Protein AF-A0A6A3RLC8-F1 (afdb_monomer_lite)

Secondary structure (DSSP, 8-state):
--SS-HHHHHHTHHHHHHHHHHHHHHHHHHHHHHHT-----SSS-SS-HHHHHHHHHHHHHHHHHS-----S-TTTTSTTS-HHHHHHHHHHHHHHHHHHHHHHHHHHT---PPP--

pLDDT: mean 73.38, std 13.5, range [40.28, 90.19]

Radius of gyration: 20.19 Å; chains: 1; bounding box: 44×22×60 Å

Structure (mmCIF, N/CA/C/O backbone):
data_AF-A0A6A3RLC8-F1
#
_entry.id   AF-A0A6A3RLC8-F1
#
loop_
_atom_site.group_PDB
_atom_site.id
_atom_site.type_symbol
_atom_site.label_atom_id
_atom_site.label_alt_id
_atom_site.label_comp_id
_atom_site.label_asym_id
_atom_site.label_entity_id
_atom_site.label_seq_id
_atom_site.pdbx_PDB_ins_code
_atom_site.Cartn_x
_atom_site.Cartn_y
_atom_site.Cartn_z
_atom_site.occupancy
_atom_site.B_iso_or_equiv
_atom_site.aut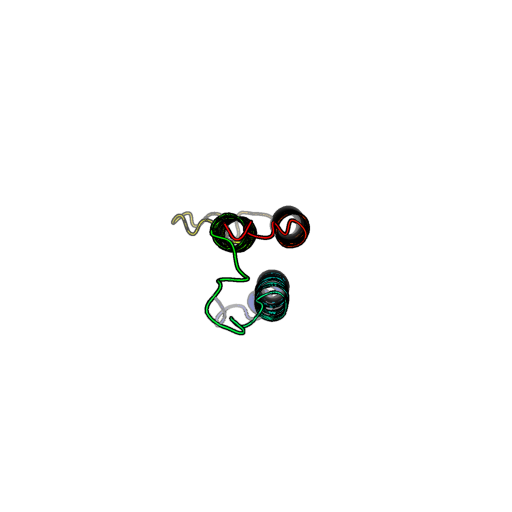h_seq_id
_atom_site.auth_comp_id
_atom_site.auth_asym_id
_atom_site.auth_atom_id
_atom_site.pdbx_PDB_model_num
ATOM 1 N N . MET A 1 1 ? -12.104 -13.826 23.341 1.00 52.25 1 MET A N 1
ATOM 2 C CA . MET A 1 1 ? -12.479 -12.395 23.449 1.00 52.25 1 MET A CA 1
ATOM 3 C C . MET A 1 1 ? -13.855 -12.061 22.854 1.00 52.25 1 MET A C 1
ATOM 5 O O . MET A 1 1 ? -14.452 -11.117 23.340 1.00 52.25 1 MET A O 1
ATOM 9 N N . GLY A 1 2 ? -14.400 -12.802 21.873 1.00 50.44 2 GLY A N 1
ATOM 10 C CA . GLY A 1 2 ? -15.712 -12.472 21.272 1.00 50.44 2 GLY A CA 1
ATOM 11 C C . GLY A 1 2 ? -16.964 -13.012 21.985 1.00 50.44 2 GLY A C 1
ATOM 12 O O . GLY A 1 2 ? -18.023 -12.416 21.861 1.00 50.44 2 GLY A O 1
ATOM 13 N N . VAL A 1 3 ? -16.855 -14.103 22.754 1.00 56.78 3 VAL A N 1
ATOM 14 C CA . VAL A 1 3 ? -18.037 -14.804 23.309 1.00 56.78 3 VAL A CA 1
ATOM 15 C C . VAL A 1 3 ? -18.600 -14.133 24.569 1.00 56.78 3 VAL A C 1
ATOM 17 O O . VAL A 1 3 ? -19.807 -14.099 24.756 1.00 56.78 3 VAL A O 1
ATOM 20 N N . MET A 1 4 ? -17.743 -13.559 25.420 1.00 68.25 4 MET A N 1
ATOM 21 C CA . MET A 1 4 ? -18.177 -12.990 26.708 1.00 68.25 4 MET A CA 1
ATOM 22 C C . MET A 1 4 ? -18.657 -11.531 26.608 1.00 68.25 4 MET A C 1
ATOM 24 O O . MET A 1 4 ? -19.359 -11.068 27.500 1.00 68.25 4 MET A O 1
ATOM 28 N N . ARG A 1 5 ? -18.249 -10.783 25.567 1.00 64.19 5 ARG A N 1
ATOM 29 C CA . ARG A 1 5 ? -18.600 -9.361 25.350 1.00 64.19 5 ARG A CA 1
ATOM 30 C C . ARG A 1 5 ? -18.629 -9.033 23.844 1.00 64.19 5 ARG A C 1
ATOM 32 O O . ARG A 1 5 ? -17.619 -8.555 23.316 1.00 64.19 5 ARG A O 1
ATOM 39 N N . PRO A 1 6 ? -19.748 -9.283 23.141 1.00 70.00 6 PRO A N 1
ATOM 40 C CA . PRO A 1 6 ? -19.846 -9.080 21.691 1.00 70.00 6 PRO A CA 1
ATOM 41 C C . PRO A 1 6 ? -19.694 -7.607 21.272 1.00 70.00 6 PRO A C 1
ATOM 43 O O . PRO A 1 6 ? -19.205 -7.327 20.178 1.00 70.00 6 PRO A O 1
ATOM 46 N N . ASP A 1 7 ? -19.994 -6.655 22.159 1.00 70.88 7 ASP A N 1
ATOM 47 C CA . ASP A 1 7 ? -19.831 -5.214 21.906 1.00 70.88 7 ASP A CA 1
ATOM 48 C C . ASP A 1 7 ? -18.384 -4.803 21.585 1.00 70.88 7 ASP A C 1
ATOM 50 O O . ASP A 1 7 ? -18.134 -3.876 20.812 1.00 70.88 7 ASP A O 1
ATOM 54 N N . LEU A 1 8 ? -17.402 -5.506 22.160 1.00 68.88 8 LEU A N 1
ATOM 55 C CA . LEU A 1 8 ? -15.984 -5.266 21.880 1.00 68.88 8 LEU A CA 1
ATOM 56 C C . LEU A 1 8 ? -15.558 -5.872 20.535 1.00 68.88 8 LEU A C 1
ATOM 58 O O . LEU A 1 8 ? -14.644 -5.348 19.901 1.00 68.88 8 LEU A O 1
ATOM 62 N N . ALA A 1 9 ? -16.230 -6.935 20.075 1.00 69.06 9 ALA A N 1
ATOM 63 C CA . ALA A 1 9 ? -15.964 -7.544 18.774 1.00 69.06 9 ALA A CA 1
ATOM 64 C C . ALA A 1 9 ? -16.399 -6.618 17.630 1.00 69.06 9 ALA A C 1
ATOM 66 O O . ALA A 1 9 ? -15.631 -6.410 16.694 1.00 69.06 9 ALA A O 1
ATOM 67 N N . MET A 1 10 ? -17.571 -5.981 17.744 1.00 73.25 10 MET A N 1
ATOM 68 C CA . MET A 1 10 ? -18.052 -5.042 16.721 1.00 73.25 10 MET A CA 1
ATOM 69 C C . MET A 1 10 ? -17.158 -3.800 16.596 1.00 73.25 10 MET A C 1
ATOM 71 O O . MET A 1 10 ? -16.898 -3.330 15.493 1.00 73.25 10 MET A O 1
ATOM 75 N N . ARG A 1 11 ? -16.615 -3.289 17.709 1.00 70.88 11 ARG A N 1
ATOM 76 C CA . ARG A 1 11 ? -15.700 -2.130 17.688 1.00 70.88 11 ARG A CA 1
ATOM 77 C C . ARG A 1 11 ? -14.311 -2.447 17.123 1.00 70.88 11 ARG A C 1
ATOM 79 O O . ARG A 1 11 ? -13.639 -1.542 16.637 1.00 70.88 11 ARG A O 1
ATOM 86 N N . ASN A 1 12 ? -13.891 -3.711 17.148 1.00 71.00 12 ASN A N 1
ATOM 87 C CA . ASN A 1 12 ? -12.602 -4.151 16.610 1.00 71.00 12 ASN A CA 1
ATOM 88 C C . ASN A 1 12 ? -12.633 -4.482 15.105 1.00 71.00 12 ASN A C 1
ATOM 90 O O . ASN A 1 12 ? -11.595 -4.847 14.557 1.00 71.00 12 ASN A O 1
ATOM 94 N N . ILE A 1 13 ? -13.771 -4.316 14.422 1.00 82.06 13 ILE A N 1
ATOM 95 C CA . ILE A 1 13 ? -13.868 -4.490 12.962 1.00 82.06 13 ILE A CA 1
ATOM 96 C C . ILE A 1 13 ? -13.125 -3.383 12.201 1.00 82.06 13 ILE A C 1
ATOM 98 O O . ILE A 1 13 ? -12.545 -3.651 11.154 1.00 82.06 13 ILE A O 1
ATOM 102 N N . ILE A 1 14 ? -13.077 -2.158 12.736 1.00 81.81 14 ILE A N 1
ATOM 103 C CA . ILE A 1 14 ? -12.446 -1.006 12.066 1.00 81.81 14 ILE A CA 1
ATOM 104 C C . ILE A 1 14 ? -10.965 -1.291 11.698 1.00 81.81 14 ILE A C 1
ATOM 106 O O . ILE A 1 14 ? -10.619 -1.149 10.529 1.00 81.81 14 ILE A O 1
ATOM 110 N N . PRO A 1 15 ? -10.098 -1.779 12.612 1.00 75.62 15 PRO A N 1
ATOM 111 C CA . PRO A 1 15 ? -8.728 -2.195 12.277 1.00 75.62 15 PRO A CA 1
ATOM 112 C C . PRO A 1 15 ? -8.611 -3.290 11.209 1.00 75.62 15 PRO A C 1
ATOM 114 O O . PRO A 1 15 ? -7.650 -3.302 10.439 1.00 75.62 15 PRO A O 1
ATOM 117 N N . VAL A 1 16 ? -9.566 -4.226 11.180 1.00 81.50 16 VAL A N 1
ATOM 118 C CA . VAL A 1 16 ? -9.568 -5.335 10.215 1.00 81.50 16 VAL A CA 1
ATOM 119 C C . VAL A 1 16 ? -9.804 -4.797 8.809 1.00 81.50 16 VAL A C 1
ATOM 121 O O . VAL A 1 16 ? -9.059 -5.135 7.894 1.00 81.50 16 VAL A O 1
ATOM 124 N N . VAL A 1 17 ? -10.778 -3.899 8.650 1.00 85.38 17 VAL A N 1
ATOM 125 C CA . VAL A 1 17 ? -11.069 -3.267 7.356 1.00 85.38 17 VAL A CA 1
ATOM 126 C C . VAL A 1 17 ? -9.882 -2.433 6.867 1.00 85.38 17 VAL A C 1
ATOM 128 O O . VAL A 1 17 ? -9.535 -2.517 5.696 1.00 85.38 17 VAL A O 1
ATOM 131 N N . MET A 1 18 ? -9.198 -1.706 7.757 1.00 78.50 18 MET A N 1
ATOM 132 C CA . MET A 1 18 ? -8.027 -0.895 7.382 1.00 78.50 18 MET A CA 1
ATOM 133 C C . MET A 1 18 ? -6.850 -1.739 6.881 1.00 78.50 18 MET A C 1
ATOM 135 O O . MET A 1 18 ? -6.138 -1.331 5.968 1.00 78.50 18 MET A O 1
ATOM 139 N N . THR A 1 19 ? -6.678 -2.947 7.423 1.00 79.69 19 THR A N 1
ATOM 140 C CA . THR A 1 19 ? -5.677 -3.894 6.905 1.00 79.69 19 THR A CA 1
ATOM 141 C C . THR A 1 19 ? -6.080 -4.420 5.522 1.00 79.69 19 THR A C 1
ATOM 143 O O . THR A 1 19 ? -5.227 -4.590 4.660 1.00 79.69 19 THR A O 1
ATOM 146 N N . GLY A 1 20 ? -7.380 -4.626 5.286 1.00 84.12 20 GLY A N 1
ATOM 147 C CA . GLY A 1 20 ? -7.898 -5.061 3.986 1.00 84.12 20 GLY A CA 1
ATOM 148 C C . GLY A 1 20 ? -7.723 -4.027 2.871 1.00 84.12 20 GLY A C 1
ATOM 149 O O . GLY A 1 20 ? -7.443 -4.399 1.740 1.00 84.12 20 GLY A O 1
ATOM 150 N N . VAL A 1 21 ? -7.844 -2.730 3.168 1.00 87.25 21 VAL A N 1
ATOM 151 C CA . VAL A 1 21 ? -7.645 -1.678 2.153 1.00 87.25 21 VAL A CA 1
ATOM 152 C C . VAL A 1 21 ? -6.175 -1.582 1.719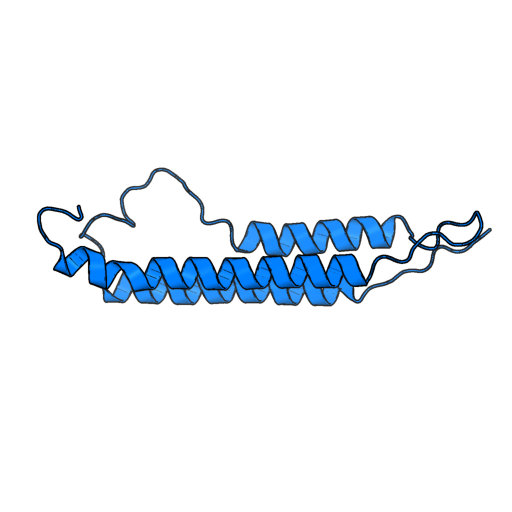 1.00 87.25 21 VAL A C 1
ATOM 154 O O . VAL A 1 21 ? -5.908 -1.439 0.528 1.00 87.25 21 VAL A O 1
ATOM 157 N N . LEU A 1 22 ? -5.228 -1.739 2.652 1.00 82.94 22 LEU A N 1
ATOM 158 C CA . LEU A 1 22 ? -3.790 -1.823 2.348 1.00 82.94 22 LEU A CA 1
ATOM 159 C C . LEU A 1 22 ? -3.459 -2.972 1.381 1.00 82.94 22 LEU A C 1
ATOM 161 O O . LEU A 1 22 ? -2.701 -2.772 0.437 1.00 82.94 22 LEU A O 1
ATOM 165 N N . ASP A 1 23 ? -4.080 -4.138 1.569 1.00 85.56 23 ASP A N 1
ATOM 166 C CA . ASP A 1 23 ? -3.888 -5.319 0.713 1.00 85.56 23 ASP A CA 1
ATOM 167 C C . ASP A 1 23 ? -4.338 -5.068 -0.740 1.00 85.56 23 ASP A C 1
ATOM 169 O O . ASP A 1 23 ? -3.689 -5.480 -1.704 1.00 85.56 23 ASP A O 1
ATOM 173 N N . ILE A 1 24 ? -5.414 -4.295 -0.922 1.00 90.19 24 ILE A N 1
ATOM 174 C CA . ILE A 1 24 ? -5.910 -3.921 -2.253 1.00 90.19 24 ILE A CA 1
ATOM 175 C C . ILE A 1 24 ? -4.899 -3.024 -2.981 1.00 90.19 24 ILE A C 1
ATOM 177 O O . ILE A 1 24 ? -4.710 -3.178 -4.188 1.00 90.19 24 ILE A O 1
ATOM 181 N N . TYR A 1 25 ? -4.223 -2.112 -2.278 1.00 86.19 25 TYR A N 1
ATOM 182 C CA . TYR A 1 25 ? -3.198 -1.258 -2.887 1.00 86.19 25 TYR A CA 1
ATOM 183 C C . TYR A 1 25 ? -2.007 -2.064 -3.416 1.00 86.19 25 TYR A C 1
ATOM 185 O O . TYR A 1 25 ? -1.518 -1.779 -4.512 1.00 86.19 25 TYR A O 1
ATOM 193 N N . GLU A 1 26 ? -1.581 -3.106 -2.699 1.00 83.56 26 GLU A N 1
ATOM 194 C CA . GLU A 1 26 ? -0.499 -3.982 -3.161 1.00 83.56 26 GLU A CA 1
ATOM 195 C C . GLU A 1 26 ? -0.909 -4.826 -4.364 1.00 83.56 26 GLU A C 1
ATOM 197 O O . GLU A 1 26 ? -0.144 -4.967 -5.323 1.00 83.56 26 GLU A O 1
ATOM 202 N N . LEU A 1 27 ? -2.145 -5.328 -4.357 1.00 87.31 27 LEU A N 1
ATOM 203 C CA . LEU A 1 27 ? -2.684 -6.066 -5.491 1.00 87.31 27 LEU A CA 1
ATOM 204 C C . LEU A 1 27 ? -2.744 -5.190 -6.751 1.00 87.31 27 LEU A C 1
ATOM 206 O O . LEU A 1 27 ? -2.371 -5.639 -7.835 1.00 87.31 27 LEU A O 1
ATOM 210 N N . ILE A 1 28 ? -3.154 -3.925 -6.616 1.00 89.31 28 ILE A N 1
ATOM 211 C CA . ILE A 1 28 ? -3.171 -2.966 -7.730 1.00 89.31 28 ILE A CA 1
ATOM 212 C C . ILE A 1 28 ? -1.755 -2.759 -8.287 1.00 89.31 28 ILE A C 1
ATOM 214 O O . ILE A 1 28 ? -1.569 -2.802 -9.504 1.00 89.31 28 ILE A O 1
ATOM 218 N N . ALA A 1 29 ? -0.747 -2.590 -7.425 1.00 85.00 29 ALA A N 1
ATOM 219 C CA . ALA A 1 29 ? 0.644 -2.443 -7.857 1.00 85.00 29 ALA A CA 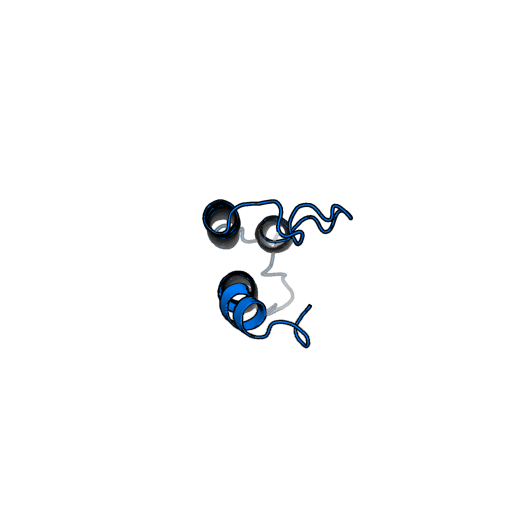1
ATOM 220 C C . ALA A 1 29 ? 1.144 -3.669 -8.645 1.00 85.00 29 ALA A C 1
ATOM 222 O O . ALA A 1 29 ? 1.787 -3.515 -9.686 1.00 85.00 29 ALA A O 1
ATOM 223 N N . ALA A 1 30 ? 0.806 -4.882 -8.194 1.00 85.81 30 ALA A N 1
ATOM 224 C CA . ALA A 1 30 ? 1.167 -6.121 -8.881 1.00 85.81 30 ALA A CA 1
ATOM 225 C C . ALA A 1 30 ? 0.538 -6.221 -10.284 1.00 85.81 30 ALA A C 1
ATOM 227 O O . ALA A 1 30 ? 1.218 -6.592 -11.243 1.00 85.81 30 ALA A O 1
ATOM 228 N N . VAL A 1 31 ? -0.734 -5.834 -10.428 1.00 89.25 31 VAL A N 1
ATOM 229 C CA . VAL A 1 31 ? -1.441 -5.843 -11.723 1.00 89.25 31 VAL A CA 1
ATOM 230 C C . VAL A 1 31 ? -0.861 -4.809 -12.695 1.00 89.25 31 VAL A C 1
ATOM 232 O O . VAL A 1 31 ? -0.704 -5.101 -13.881 1.00 89.25 31 VAL A O 1
ATOM 235 N N . ILE A 1 32 ? -0.484 -3.619 -12.215 1.00 88.12 32 ILE A N 1
ATOM 236 C CA . ILE A 1 32 ? 0.152 -2.581 -13.049 1.00 88.12 32 ILE A CA 1
ATOM 237 C C . ILE A 1 32 ? 1.503 -3.066 -13.593 1.00 88.12 32 ILE A C 1
ATOM 239 O O . ILE A 1 32 ? 1.806 -2.891 -14.778 1.00 88.12 32 ILE A O 1
ATOM 243 N N . ILE A 1 33 ? 2.299 -3.713 -12.740 1.00 85.25 33 ILE A N 1
ATOM 244 C CA . ILE A 1 33 ? 3.593 -4.282 -13.120 1.00 85.25 33 ILE A CA 1
ATOM 245 C C . ILE A 1 33 ? 3.409 -5.402 -14.146 1.00 85.25 33 ILE A C 1
ATOM 247 O O . ILE A 1 33 ? 4.119 -5.409 -15.148 1.00 85.25 33 ILE A O 1
ATOM 251 N N . GLN A 1 34 ? 2.424 -6.289 -13.960 1.00 83.94 34 GLN A N 1
ATOM 252 C CA . GLN A 1 34 ? 2.099 -7.344 -14.926 1.00 83.94 34 GLN A CA 1
ATOM 253 C C . GLN A 1 34 ? 1.743 -6.774 -16.308 1.00 83.94 34 GLN A C 1
ATOM 255 O O . GLN A 1 34 ? 2.208 -7.291 -17.321 1.00 83.94 34 GLN A O 1
ATOM 260 N N . GLY A 1 35 ? 0.953 -5.697 -16.354 1.00 82.69 35 GLY A N 1
ATOM 261 C CA . GLY A 1 35 ? 0.562 -5.038 -17.605 1.00 82.69 35 GLY A CA 1
ATOM 262 C C . GLY A 1 35 ? 1.706 -4.323 -18.331 1.00 82.69 35 GLY A C 1
ATOM 263 O O . GLY A 1 35 ? 1.590 -4.044 -19.520 1.00 82.69 35 GLY A O 1
ATOM 264 N N . SER A 1 36 ? 2.812 -4.045 -17.636 1.00 77.50 36 SER A N 1
ATOM 265 C CA . SER A 1 36 ? 3.983 -3.346 -18.183 1.00 77.50 36 SER A CA 1
ATOM 266 C C . SER A 1 36 ? 5.072 -4.296 -18.710 1.00 77.50 36 SER A C 1
ATOM 268 O O . SER A 1 36 ? 6.095 -3.834 -19.220 1.00 77.50 36 SER A O 1
ATOM 270 N N . ILE A 1 37 ? 4.882 -5.616 -18.585 1.00 77.06 37 ILE A N 1
ATOM 271 C CA . ILE A 1 37 ? 5.824 -6.629 -19.080 1.00 77.06 37 ILE A CA 1
ATOM 272 C C . ILE A 1 37 ? 5.547 -6.895 -20.564 1.00 77.06 37 ILE A C 1
ATOM 274 O O . ILE A 1 37 ? 4.549 -7.514 -20.934 1.00 77.06 37 ILE A O 1
ATOM 278 N N . ASP A 1 38 ? 6.461 -6.442 -21.421 1.00 73.12 38 ASP A N 1
ATOM 279 C CA . ASP A 1 38 ? 6.437 -6.753 -22.850 1.00 73.12 38 ASP A CA 1
ATOM 280 C C . ASP A 1 38 ? 6.822 -8.216 -23.104 1.00 73.12 38 ASP A C 1
ATOM 282 O O . ASP A 1 38 ? 7.805 -8.728 -22.562 1.00 73.12 38 ASP A O 1
ATOM 286 N N . HIS A 1 39 ? 6.068 -8.880 -23.981 1.00 67.00 39 HIS A N 1
ATOM 287 C CA . HIS A 1 39 ? 6.407 -10.225 -24.435 1.00 67.00 39 HIS A CA 1
ATOM 288 C C . HIS A 1 39 ? 7.629 -10.159 -25.367 1.00 67.00 39 HIS A C 1
ATOM 290 O O . HIS A 1 39 ? 7.704 -9.264 -26.217 1.00 67.00 39 HIS A O 1
ATOM 296 N N . PRO A 1 40 ? 8.587 -11.097 -25.257 1.00 65.81 40 PRO A N 1
ATOM 297 C CA . PRO A 1 40 ? 9.725 -11.141 -26.164 1.00 65.81 40 PRO A CA 1
ATOM 298 C C . PRO A 1 40 ? 9.223 -11.454 -27.580 1.00 65.81 40 PRO A C 1
ATOM 300 O O . PRO A 1 40 ? 8.788 -12.569 -27.860 1.00 65.81 40 PRO A O 1
ATOM 303 N N . SER A 1 41 ? 9.256 -10.463 -28.475 1.00 54.97 41 SER A N 1
ATOM 304 C CA . SER A 1 41 ? 9.025 -10.678 -29.904 1.00 54.97 41 SER A CA 1
ATOM 305 C C . SER A 1 41 ? 10.369 -10.686 -30.620 1.00 54.97 41 SER A C 1
ATOM 307 O O . SER A 1 41 ? 11.049 -9.661 -30.623 1.00 54.97 41 SER A O 1
ATOM 309 N N . ASP A 1 42 ? 10.674 -11.808 -31.266 1.00 56.34 42 ASP A N 1
ATOM 310 C CA . ASP A 1 42 ? 11.749 -11.957 -32.251 1.00 56.34 42 ASP A CA 1
ATOM 311 C C . ASP A 1 42 ? 13.177 -11.893 -31.670 1.00 56.34 42 ASP A C 1
ATOM 313 O O . ASP A 1 42 ? 13.831 -10.861 -31.726 1.00 56.34 42 ASP A O 1
ATOM 317 N N . ASN A 1 43 ? 13.637 -13.010 -31.076 1.00 58.47 43 ASN A N 1
ATOM 318 C CA . ASN A 1 43 ? 15.025 -13.356 -30.686 1.00 58.47 43 ASN A CA 1
ATOM 319 C C . ASN A 1 43 ? 15.884 -12.321 -29.920 1.00 58.47 43 ASN A C 1
ATOM 321 O O . ASN A 1 43 ? 17.034 -12.614 -29.598 1.00 58.47 43 ASN A O 1
ATOM 325 N N . ALA A 1 44 ? 15.335 -11.165 -29.557 1.00 60.34 44 ALA A N 1
ATOM 326 C CA . ALA A 1 44 ? 15.978 -10.115 -28.789 1.00 60.34 44 ALA A CA 1
ATOM 327 C C . ALA A 1 44 ? 15.150 -9.816 -27.527 1.00 60.34 44 ALA A C 1
ATOM 329 O O . ALA A 1 44 ? 13.927 -9.632 -27.603 1.00 60.34 44 ALA A O 1
ATOM 330 N N . PRO A 1 45 ? 15.777 -9.761 -26.340 1.00 64.50 45 PRO A N 1
ATOM 331 C CA . PRO A 1 45 ? 15.075 -9.397 -25.122 1.00 64.50 45 PRO A CA 1
ATOM 332 C C . PRO A 1 45 ? 14.712 -7.905 -25.158 1.00 64.50 45 PRO A C 1
ATOM 334 O O . PRO A 1 45 ? 15.549 -7.040 -24.923 1.00 64.50 45 PRO A O 1
ATOM 337 N N . LYS A 1 46 ? 13.428 -7.596 -25.389 1.00 65.81 46 LYS A N 1
ATOM 338 C CA . LYS A 1 46 ? 12.860 -6.243 -25.191 1.00 65.81 46 LYS A CA 1
ATOM 339 C C . LYS A 1 46 ? 12.836 -5.815 -23.719 1.00 65.81 46 LYS A C 1
ATOM 341 O O . LYS A 1 46 ? 12.602 -4.652 -23.408 1.00 65.81 46 LYS A O 1
ATOM 346 N N . TYR A 1 47 ? 13.067 -6.764 -22.817 1.00 69.38 47 TYR A N 1
ATOM 347 C CA . TYR A 1 47 ? 13.073 -6.564 -21.380 1.00 69.38 47 TYR A CA 1
ATOM 348 C C . TYR A 1 47 ? 14.512 -6.618 -20.858 1.00 69.38 47 TYR A C 1
ATOM 350 O O . TYR A 1 47 ? 15.123 -7.685 -20.795 1.00 69.38 47 TYR A O 1
ATOM 358 N N . GLY A 1 48 ? 15.072 -5.456 -20.516 1.00 75.94 48 GLY A N 1
ATOM 359 C CA . GLY A 1 48 ? 16.419 -5.362 -19.955 1.00 75.94 48 GLY A CA 1
ATOM 360 C C . GLY A 1 48 ? 16.468 -5.842 -18.501 1.00 75.94 48 GLY A C 1
ATOM 361 O O . GLY A 1 48 ? 15.505 -5.685 -17.744 1.00 75.94 48 GLY A O 1
ATOM 362 N N . SER A 1 49 ? 17.615 -6.363 -18.064 1.00 79.06 49 SER A N 1
ATOM 363 C CA . SER A 1 49 ? 17.835 -6.774 -16.666 1.00 79.06 49 SER A CA 1
ATOM 364 C C . SER A 1 49 ? 17.580 -5.636 -15.666 1.00 79.06 49 SER A C 1
ATOM 366 O O . SER A 1 49 ? 17.021 -5.874 -14.597 1.00 79.06 49 SER A O 1
ATOM 368 N N . TYR A 1 50 ? 17.887 -4.386 -16.040 1.00 80.75 50 TYR A N 1
ATOM 369 C CA . TYR A 1 50 ? 17.568 -3.190 -15.250 1.00 80.75 50 TYR A CA 1
ATOM 370 C C . TYR A 1 50 ? 16.061 -3.037 -14.998 1.00 80.75 50 TYR A C 1
ATOM 372 O O . TYR A 1 50 ? 15.654 -2.817 -13.861 1.00 80.75 50 TYR A O 1
ATOM 380 N N . THR A 1 51 ? 15.223 -3.221 -16.025 1.00 81.38 51 THR A N 1
ATOM 381 C CA . THR A 1 51 ? 13.756 -3.133 -15.885 1.00 81.38 51 THR A CA 1
ATOM 382 C C . THR A 1 51 ? 13.183 -4.266 -15.030 1.00 81.38 51 THR A C 1
ATOM 384 O O . THR A 1 51 ? 12.257 -4.047 -14.251 1.00 81.38 51 THR A O 1
ATOM 387 N N . GLY A 1 52 ? 13.789 -5.458 -15.079 1.00 83.12 52 GLY A N 1
ATOM 388 C CA . GLY A 1 52 ? 13.441 -6.578 -14.198 1.00 83.12 52 GLY A CA 1
ATOM 389 C C . GLY A 1 52 ? 13.753 -6.305 -12.731 1.00 83.12 52 GLY A C 1
ATOM 390 O O . GLY A 1 52 ? 12.879 -6.459 -11.878 1.00 83.12 52 GLY A O 1
ATOM 391 N N . PHE A 1 53 ? 14.967 -5.840 -12.427 1.00 84.50 53 PHE A N 1
ATOM 392 C CA . PHE A 1 53 ? 15.335 -5.485 -11.055 1.00 84.50 53 PHE A CA 1
ATOM 393 C C . PHE A 1 53 ? 14.568 -4.264 -10.538 1.00 84.50 53 PHE A C 1
ATOM 395 O O . PHE A 1 53 ? 14.231 -4.230 -9.356 1.00 84.50 53 PHE A O 1
ATOM 402 N N . ALA A 1 54 ? 14.235 -3.299 -11.400 1.00 84.75 54 ALA A N 1
ATOM 403 C CA . ALA A 1 54 ? 13.405 -2.155 -11.033 1.00 84.75 54 ALA A CA 1
ATOM 404 C C . ALA A 1 54 ? 11.986 -2.583 -10.627 1.00 84.75 54 ALA A C 1
ATOM 406 O O . ALA A 1 54 ? 11.497 -2.136 -9.591 1.00 84.75 54 ALA A O 1
ATOM 407 N N . HIS A 1 55 ? 11.350 -3.490 -11.379 1.00 87.00 55 HIS A N 1
ATOM 408 C CA . HIS A 1 55 ? 10.016 -4.005 -11.046 1.00 87.00 55 HIS A CA 1
ATOM 409 C C . HIS A 1 55 ? 10.039 -4.860 -9.772 1.00 87.00 55 HIS A C 1
ATOM 411 O O . HIS A 1 55 ? 9.175 -4.702 -8.912 1.00 87.00 55 HIS A O 1
ATOM 417 N N . LEU A 1 56 ? 11.066 -5.700 -9.597 1.00 86.19 56 LEU A N 1
ATOM 418 C CA . LEU A 1 56 ? 11.260 -6.474 -8.368 1.00 86.19 56 LEU A CA 1
ATOM 419 C C . LEU A 1 56 ? 11.422 -5.556 -7.144 1.00 86.19 56 LEU A C 1
ATOM 421 O O . LEU A 1 56 ? 10.770 -5.764 -6.121 1.00 86.19 56 LEU A O 1
ATOM 425 N N . ALA A 1 57 ? 12.277 -4.534 -7.247 1.00 86.38 57 ALA A N 1
ATOM 426 C CA . ALA A 1 57 ? 12.529 -3.581 -6.170 1.00 86.38 57 ALA A CA 1
ATOM 427 C C . ALA A 1 57 ? 11.294 -2.722 -5.859 1.00 86.38 57 ALA A C 1
ATOM 429 O O . ALA A 1 57 ? 11.013 -2.468 -4.688 1.00 86.38 57 ALA A O 1
ATOM 430 N N . ALA A 1 58 ? 10.535 -2.323 -6.884 1.00 86.44 58 ALA A N 1
ATOM 431 C CA . ALA A 1 58 ? 9.272 -1.610 -6.733 1.00 86.44 58 ALA A CA 1
ATOM 432 C C . ALA A 1 58 ? 8.256 -2.435 -5.927 1.00 86.44 58 ALA A C 1
ATOM 434 O O . ALA A 1 58 ? 7.737 -1.953 -4.920 1.00 86.44 58 ALA A O 1
ATOM 435 N N . SER A 1 59 ? 8.027 -3.697 -6.310 1.00 85.25 59 SER A N 1
ATOM 436 C CA . SER A 1 59 ? 7.101 -4.584 -5.596 1.00 85.25 59 SER A CA 1
ATOM 437 C C . SER A 1 59 ? 7.563 -4.904 -4.174 1.00 85.25 59 SER A C 1
ATOM 439 O O . SER A 1 59 ? 6.741 -4.899 -3.264 1.00 85.25 59 SER A O 1
ATOM 441 N N . LEU A 1 60 ? 8.862 -5.137 -3.950 1.00 85.69 60 LEU A N 1
ATOM 442 C CA . LEU A 1 60 ? 9.404 -5.382 -2.606 1.00 85.69 60 LEU A CA 1
ATOM 443 C C . LEU A 1 60 ? 9.284 -4.157 -1.697 1.00 85.69 60 LEU A C 1
ATOM 445 O O . LEU A 1 60 ? 8.974 -4.303 -0.518 1.00 85.69 60 LEU A O 1
ATOM 449 N N . CYS A 1 61 ? 9.516 -2.954 -2.225 1.00 85.31 61 CYS A N 1
ATOM 450 C CA . CYS A 1 61 ? 9.391 -1.718 -1.458 1.00 85.31 61 CYS A CA 1
ATOM 451 C C . CYS A 1 61 ? 7.944 -1.476 -1.009 1.00 85.31 61 CYS A C 1
ATOM 453 O O . CYS A 1 61 ? 7.728 -1.150 0.158 1.00 85.31 61 CYS A O 1
ATOM 455 N N . CYS A 1 62 ? 6.970 -1.684 -1.902 1.00 83.81 62 CYS A N 1
ATOM 456 C CA . CYS A 1 62 ? 5.553 -1.610 -1.548 1.00 83.81 62 CYS A CA 1
ATOM 457 C C . CYS A 1 62 ? 5.182 -2.712 -0.540 1.00 83.81 62 CYS A C 1
ATOM 459 O O . CYS A 1 62 ? 4.748 -2.387 0.561 1.00 83.81 62 CYS A O 1
ATOM 461 N N . GLY A 1 63 ? 5.491 -3.976 -0.859 1.00 83.81 63 GLY A N 1
ATOM 462 C CA . GLY A 1 63 ? 5.182 -5.166 -0.051 1.00 83.81 63 GLY A CA 1
ATOM 463 C C . GLY A 1 63 ? 5.694 -5.124 1.3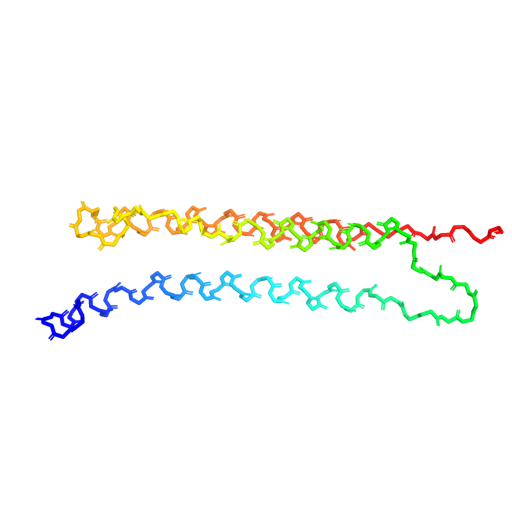88 1.00 83.81 63 GLY A C 1
ATOM 464 O O . GLY A 1 63 ? 5.018 -5.496 2.347 1.00 83.81 63 GLY A O 1
ATOM 465 N N . LEU A 1 64 ? 6.930 -4.652 1.566 1.00 82.31 64 LEU A N 1
ATOM 466 C CA . LEU A 1 64 ? 7.557 -4.576 2.885 1.00 82.31 64 LEU A CA 1
ATOM 467 C C . LEU A 1 64 ? 7.090 -3.364 3.700 1.00 82.31 64 LEU A C 1
ATOM 469 O O . LEU A 1 64 ? 7.220 -3.386 4.923 1.00 82.31 64 LEU A O 1
ATOM 473 N N . SER A 1 65 ? 6.533 -2.327 3.065 1.00 80.75 65 SER A N 1
ATOM 474 C CA . SER A 1 65 ? 6.020 -1.141 3.767 1.00 80.75 65 SER A CA 1
ATOM 475 C C . SER A 1 65 ? 4.732 -1.426 4.551 1.00 80.75 65 SER A C 1
ATOM 477 O O . SER A 1 65 ? 4.498 -0.822 5.600 1.00 80.75 65 SER A O 1
ATOM 479 N N . SER A 1 66 ? 3.946 -2.402 4.088 1.00 71.75 66 SER A N 1
ATOM 480 C CA . SER A 1 66 ? 2.676 -2.824 4.692 1.00 71.75 66 SER A CA 1
ATOM 481 C C . SER A 1 66 ? 2.842 -3.991 5.668 1.00 71.75 66 SER A C 1
ATOM 483 O O . SER A 1 66 ? 1.903 -4.336 6.395 1.00 71.75 66 SER A O 1
ATOM 485 N N . LEU A 1 67 ? 4.032 -4.607 5.715 1.00 68.25 67 LEU A N 1
ATOM 486 C CA . LEU A 1 67 ? 4.302 -5.765 6.557 1.00 68.25 67 LEU A CA 1
ATOM 487 C C . LEU A 1 67 ? 4.326 -5.341 8.028 1.00 68.25 67 LEU A C 1
ATOM 489 O O . LEU A 1 67 ? 5.343 -4.925 8.584 1.00 68.25 67 LEU A O 1
ATOM 493 N N . ARG A 1 68 ? 3.169 -5.450 8.682 1.00 58.59 68 ARG A N 1
ATOM 494 C CA . ARG A 1 68 ? 3.043 -5.196 10.113 1.00 58.59 68 ARG A CA 1
ATOM 495 C C . ARG A 1 68 ? 4.027 -6.106 10.863 1.00 58.59 68 ARG A C 1
ATOM 497 O O . ARG A 1 68 ? 3.885 -7.325 10.765 1.00 58.59 68 ARG A O 1
ATOM 504 N N . PRO A 1 69 ? 4.986 -5.565 11.644 1.00 52.25 69 PRO A N 1
ATOM 505 C CA . PRO A 1 69 ? 5.907 -6.382 12.421 1.00 52.25 69 PRO A CA 1
ATOM 506 C C . PRO A 1 69 ? 5.107 -7.203 13.432 1.00 52.25 69 PRO A C 1
ATOM 508 O O . PRO A 1 69 ? 4.684 -6.703 14.476 1.00 52.25 69 PRO A O 1
ATOM 511 N N . ALA A 1 70 ? 4.870 -8.473 13.119 1.00 51.84 70 ALA A N 1
ATOM 512 C CA . ALA A 1 70 ? 4.268 -9.441 14.021 1.00 51.84 70 ALA A CA 1
ATOM 513 C C . ALA A 1 70 ? 5.305 -9.887 15.067 1.00 51.84 70 ALA A C 1
ATOM 515 O O . ALA A 1 70 ? 5.565 -11.072 15.246 1.00 51.84 70 ALA A O 1
ATOM 516 N N . TRP A 1 71 ? 5.944 -8.936 15.755 1.00 45.44 71 TRP A N 1
ATOM 517 C CA . TRP A 1 71 ? 6.744 -9.250 16.934 1.00 45.44 71 TRP A CA 1
ATOM 518 C C . TRP A 1 71 ? 5.779 -9.553 18.091 1.00 45.44 71 TRP A C 1
ATOM 520 O O . TRP A 1 71 ? 4.840 -8.771 18.297 1.00 45.44 71 TRP A O 1
ATOM 530 N N . PRO A 1 72 ? 5.968 -10.647 18.858 1.00 40.28 72 PRO A N 1
ATOM 531 C CA . PRO A 1 72 ? 5.063 -11.079 19.922 1.00 40.28 72 PRO A CA 1
ATOM 532 C C . PRO A 1 72 ? 5.066 -10.050 21.039 1.00 40.28 72 PRO A C 1
ATOM 534 O O . PRO A 1 72 ? 5.889 -10.054 21.947 1.00 40.28 72 PRO A O 1
ATOM 537 N N . SER A 1 73 ? 4.163 -9.097 20.937 1.00 51.12 73 SER A N 1
ATOM 538 C CA . SER A 1 73 ? 4.124 -7.996 21.865 1.00 51.12 73 SER A CA 1
ATOM 539 C C . SER A 1 73 ? 2.651 -7.637 22.005 1.00 51.12 73 SER A C 1
ATOM 541 O O . SER A 1 73 ? 2.032 -6.929 21.218 1.00 51.12 73 SER A O 1
ATOM 543 N N . ALA A 1 74 ? 2.045 -8.265 23.008 1.00 47.97 74 ALA A N 1
ATOM 544 C CA . ALA A 1 74 ? 0.626 -8.234 23.338 1.00 47.97 74 ALA A CA 1
ATOM 545 C C . ALA A 1 74 ? 0.084 -6.832 23.725 1.00 47.97 74 ALA A C 1
ATOM 547 O O . ALA A 1 74 ? -1.041 -6.715 24.210 1.00 47.97 74 ALA A O 1
ATOM 548 N N . TRP A 1 75 ? 0.835 -5.751 23.495 1.00 45.12 75 TRP A N 1
ATOM 549 C CA . TRP A 1 75 ? 0.448 -4.368 23.800 1.00 45.12 75 TRP A CA 1
ATOM 550 C C . TRP A 1 75 ? -0.577 -3.788 22.820 1.00 45.12 75 TRP A C 1
ATOM 552 O O . TRP A 1 75 ? -1.321 -2.882 23.180 1.00 45.12 75 TRP A O 1
ATOM 562 N N . TRP A 1 76 ? -0.677 -4.332 21.604 1.00 50.22 76 TRP A N 1
ATOM 563 C CA . TRP A 1 76 ? -1.645 -3.866 20.603 1.00 50.22 76 TRP A CA 1
ATOM 564 C C . TRP A 1 76 ? -3.066 -4.406 20.819 1.00 50.22 76 TRP A C 1
ATOM 566 O O . TRP A 1 76 ? -4.041 -3.787 20.395 1.00 50.22 76 TRP A O 1
ATOM 576 N N . THR A 1 77 ? -3.184 -5.581 21.449 1.00 50.44 77 THR A N 1
ATOM 577 C CA . THR A 1 77 ? -4.459 -6.316 21.600 1.00 50.44 77 THR A CA 1
ATOM 578 C C . THR A 1 77 ? -5.029 -6.214 23.011 1.00 50.44 77 THR A C 1
ATOM 580 O O . THR A 1 77 ? -6.240 -6.344 23.203 1.00 50.44 77 THR A O 1
ATOM 583 N N . THR A 1 78 ? -4.176 -5.947 24.005 1.00 47.03 78 THR A N 1
ATOM 584 C CA . THR A 1 78 ? -4.641 -5.735 25.370 1.00 47.03 78 THR A CA 1
ATOM 585 C C . THR A 1 78 ? -5.426 -4.432 25.453 1.00 47.03 78 THR A C 1
ATOM 587 O O . THR A 1 78 ? -5.125 -3.422 24.815 1.00 47.03 78 THR A O 1
ATOM 590 N N . GLN A 1 79 ? -6.466 -4.460 26.277 1.00 50.28 79 GLN A N 1
ATOM 591 C CA . GLN A 1 79 ? -7.346 -3.343 26.611 1.00 50.28 79 GLN A CA 1
ATOM 592 C C . GLN A 1 79 ? -6.630 -2.221 27.402 1.00 50.28 79 GLN A C 1
ATOM 594 O O . GLN A 1 79 ? -7.263 -1.499 28.161 1.00 50.28 79 GLN A O 1
ATOM 599 N N . ALA A 1 80 ? -5.307 -2.095 27.256 1.00 45.94 80 ALA A N 1
ATOM 600 C CA . ALA A 1 80 ? -4.463 -1.121 27.937 1.00 45.94 80 ALA A CA 1
ATOM 601 C C . ALA A 1 80 ? -4.284 0.173 27.125 1.00 45.94 80 ALA A C 1
ATOM 603 O O . ALA A 1 80 ? -4.106 1.238 27.707 1.00 45.94 80 ALA A O 1
ATOM 604 N N . CYS A 1 81 ? -4.374 0.116 25.790 1.00 54.56 81 CYS A N 1
ATOM 605 C CA . CYS A 1 81 ? -4.313 1.312 24.951 1.00 54.56 81 CYS A CA 1
ATOM 606 C C . CYS A 1 81 ? -5.729 1.846 24.679 1.00 54.56 81 CYS A C 1
ATOM 608 O O . CYS A 1 81 ? -6.609 1.098 24.238 1.00 54.56 81 CYS A O 1
ATOM 610 N N . ALA A 1 82 ? -5.957 3.135 24.953 1.00 62.75 82 ALA A N 1
ATOM 611 C CA . ALA A 1 82 ? -7.240 3.797 24.730 1.00 62.75 82 ALA A CA 1
ATOM 612 C C . ALA A 1 82 ? -7.742 3.571 23.285 1.00 62.75 82 ALA A C 1
ATOM 614 O O . ALA A 1 82 ? -6.933 3.552 22.353 1.00 62.75 82 ALA A O 1
ATOM 615 N N . PRO A 1 83 ? -9.064 3.429 23.055 1.00 62.78 83 PRO A N 1
ATOM 616 C CA . PRO A 1 83 ? -9.610 3.162 21.720 1.00 62.78 83 PRO A CA 1
ATOM 617 C C . PRO A 1 83 ? -9.177 4.207 20.680 1.00 62.78 83 PRO A C 1
ATOM 619 O O . PRO A 1 83 ? -8.929 3.851 19.533 1.00 62.78 83 PRO A O 1
ATOM 622 N N . TRP A 1 84 ? -8.991 5.458 21.102 1.00 70.75 84 TRP A N 1
ATOM 623 C CA . TRP A 1 84 ? -8.522 6.575 20.277 1.00 70.75 84 TRP A CA 1
ATOM 624 C C . TRP A 1 84 ? -7.074 6.400 19.798 1.00 70.75 84 TRP A C 1
ATOM 626 O O . TRP A 1 84 ? -6.766 6.654 18.638 1.00 70.75 84 TRP A O 1
ATOM 636 N N . ALA A 1 85 ? -6.191 5.900 20.667 1.00 75.19 85 ALA A N 1
ATOM 637 C CA . ALA A 1 85 ? -4.780 5.693 20.347 1.00 75.19 85 ALA A CA 1
ATOM 638 C C . ALA A 1 85 ? -4.587 4.573 19.313 1.00 75.19 85 ALA A C 1
ATOM 640 O O . ALA A 1 85 ? -3.731 4.672 18.437 1.00 75.19 85 ALA A O 1
ATOM 641 N N . ARG A 1 86 ? -5.439 3.538 19.361 1.00 69.62 86 ARG A N 1
ATOM 642 C CA . ARG A 1 86 ? -5.442 2.456 18.365 1.00 69.62 86 ARG A CA 1
ATOM 643 C C . ARG A 1 86 ? -5.852 2.934 16.973 1.00 69.62 86 ARG A C 1
ATOM 645 O O . ARG A 1 86 ? -5.333 2.418 15.996 1.00 69.62 86 ARG A O 1
ATOM 652 N N . ILE A 1 87 ? -6.744 3.916 16.875 1.00 78.00 87 ILE A N 1
ATOM 653 C CA . ILE A 1 87 ? -7.160 4.484 15.585 1.00 78.00 87 ILE A CA 1
ATOM 654 C C . ILE A 1 87 ? -6.055 5.379 15.012 1.00 78.00 87 ILE A C 1
ATOM 656 O O 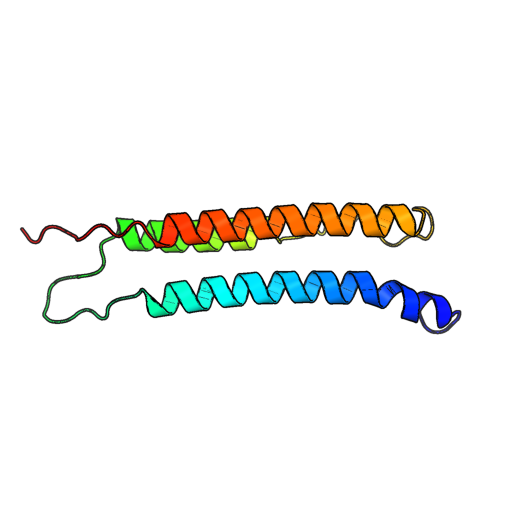. ILE A 1 87 ? -5.712 5.249 13.844 1.00 78.00 87 ILE A O 1
ATOM 660 N N . LEU A 1 88 ? -5.435 6.228 15.838 1.00 79.69 88 LEU A N 1
ATOM 661 C CA . LEU A 1 88 ? -4.353 7.115 15.394 1.00 79.69 88 LEU A CA 1
ATOM 662 C C . LEU A 1 88 ? -3.155 6.345 14.822 1.00 79.69 88 LEU A C 1
ATOM 664 O O . LEU A 1 88 ? -2.627 6.724 13.780 1.00 79.69 88 LEU A O 1
ATOM 668 N N . ILE A 1 89 ? -2.750 5.239 15.456 1.00 78.75 89 ILE A N 1
ATOM 669 C CA . ILE A 1 89 ? -1.640 4.429 14.934 1.00 78.75 89 ILE A CA 1
ATOM 670 C C . ILE A 1 89 ? -1.997 3.702 13.630 1.00 78.75 89 ILE A C 1
ATOM 672 O O . ILE A 1 89 ? -1.122 3.508 12.792 1.00 78.75 89 ILE A O 1
ATOM 676 N N . LEU A 1 90 ? -3.268 3.332 13.430 1.00 75.88 90 LEU A N 1
ATOM 677 C CA . LEU A 1 90 ? -3.731 2.733 12.173 1.00 75.88 90 LEU A CA 1
ATOM 678 C C . LEU A 1 90 ? -3.679 3.739 11.017 1.00 75.88 90 LEU A C 1
ATOM 680 O O . LEU A 1 90 ? -3.242 3.371 9.936 1.00 75.88 90 LEU A O 1
ATOM 684 N N . ILE A 1 91 ? -4.019 5.007 11.263 1.00 85.56 91 ILE A N 1
ATOM 685 C CA . ILE A 1 91 ? -3.945 6.072 10.247 1.00 85.56 91 ILE A CA 1
ATOM 686 C C . ILE A 1 91 ? -2.489 6.346 9.834 1.00 85.56 91 ILE A C 1
ATOM 688 O O . ILE A 1 91 ? -2.185 6.469 8.651 1.00 85.56 91 ILE A O 1
ATOM 692 N N . PHE A 1 92 ? -1.557 6.405 10.792 1.00 82.31 92 PHE A N 1
ATOM 693 C CA . PHE A 1 92 ? -0.133 6.562 10.465 1.00 82.31 92 PHE A CA 1
ATOM 694 C C . PHE A 1 92 ? 0.442 5.347 9.727 1.00 82.31 92 PHE A C 1
ATOM 696 O O . PHE A 1 92 ? 1.283 5.512 8.846 1.00 82.31 92 PHE A O 1
ATOM 703 N N . ALA A 1 93 ? -0.015 4.138 10.063 1.00 80.56 93 ALA A N 1
ATOM 704 C CA . ALA A 1 93 ? 0.368 2.928 9.342 1.00 80.56 93 ALA A CA 1
ATOM 705 C C . ALA A 1 93 ? -0.161 2.929 7.896 1.00 80.56 93 ALA A C 1
ATOM 707 O O . ALA A 1 93 ? 0.564 2.544 6.985 1.00 80.56 93 ALA A O 1
ATOM 708 N N . GLU A 1 94 ? -1.382 3.415 7.673 1.00 83.94 94 GLU A N 1
ATOM 709 C CA . GLU A 1 94 ? -1.960 3.558 6.333 1.00 83.94 94 GLU A CA 1
ATOM 710 C C . GLU A 1 94 ? -1.171 4.552 5.472 1.00 83.94 94 GLU A C 1
ATOM 712 O O . GLU A 1 94 ? -0.856 4.261 4.317 1.00 83.94 94 GLU A O 1
ATOM 717 N N . ALA A 1 95 ? -0.759 5.686 6.049 1.00 87.62 95 ALA A N 1
ATOM 718 C CA . ALA A 1 95 ? 0.087 6.648 5.350 1.00 87.62 95 ALA A CA 1
ATOM 719 C C . ALA A 1 95 ? 1.410 6.015 4.875 1.00 87.62 95 ALA A C 1
ATOM 721 O O . ALA A 1 95 ? 1.828 6.258 3.746 1.00 87.62 95 ALA A O 1
ATOM 722 N N . LEU A 1 96 ? 2.047 5.169 5.697 1.00 83.75 96 LEU A N 1
ATOM 723 C CA . LEU A 1 96 ? 3.291 4.475 5.334 1.00 83.75 96 LEU A CA 1
ATOM 724 C C . LEU A 1 96 ? 3.117 3.524 4.139 1.00 83.75 96 LEU A C 1
ATOM 726 O O . LEU A 1 96 ? 3.967 3.526 3.249 1.00 83.75 96 LEU A O 1
ATOM 730 N N . GLY A 1 97 ? 2.014 2.770 4.079 1.00 82.88 97 GLY A N 1
ATOM 731 C CA . GLY A 1 97 ? 1.724 1.903 2.930 1.00 82.88 97 GLY A CA 1
ATOM 732 C C . GLY A 1 97 ? 1.433 2.690 1.648 1.00 82.88 97 GLY A C 1
ATOM 733 O O . GLY A 1 97 ? 1.919 2.336 0.574 1.00 82.88 97 GLY A O 1
ATOM 734 N N . LEU A 1 98 ? 0.735 3.829 1.753 1.00 86.31 98 LEU A N 1
ATOM 735 C CA . LEU A 1 98 ? 0.531 4.733 0.613 1.00 86.31 98 LEU A CA 1
ATOM 736 C C . LEU A 1 98 ? 1.855 5.291 0.071 1.00 86.31 98 LEU A C 1
ATOM 738 O O . LEU A 1 98 ? 2.027 5.388 -1.144 1.00 86.31 98 LEU A O 1
ATOM 742 N N . TYR A 1 99 ? 2.817 5.615 0.941 1.00 87.75 99 TYR A N 1
ATOM 743 C CA . TYR A 1 99 ? 4.153 6.026 0.499 1.00 87.75 99 TYR A CA 1
ATOM 744 C C . TYR A 1 99 ? 4.880 4.912 -0.266 1.00 87.75 99 TYR A C 1
ATOM 746 O O . TYR A 1 99 ? 5.481 5.192 -1.305 1.00 87.75 99 TYR A O 1
ATOM 754 N N . GLY A 1 100 ? 4.793 3.661 0.199 1.00 84.31 100 GLY A N 1
ATOM 755 C CA . GLY A 1 100 ? 5.359 2.501 -0.498 1.00 84.31 100 GLY A CA 1
ATOM 756 C C . GLY A 1 100 ? 4.780 2.316 -1.903 1.00 84.31 100 GLY A C 1
ATOM 757 O O . GLY A 1 100 ? 5.533 2.123 -2.861 1.00 84.31 100 GLY A O 1
ATOM 758 N N . LEU A 1 101 ? 3.461 2.480 -2.049 1.00 86.06 101 LEU A N 1
ATOM 759 C CA . LEU A 1 101 ? 2.777 2.423 -3.344 1.00 86.06 101 LEU A CA 1
ATOM 760 C C . LEU A 1 101 ? 3.266 3.514 -4.307 1.00 86.06 101 LEU A C 1
ATOM 762 O O . LEU A 1 101 ? 3.561 3.236 -5.468 1.00 86.06 101 LEU A O 1
ATOM 766 N N . ILE A 1 102 ? 3.381 4.758 -3.835 1.00 89.69 102 ILE A N 1
ATOM 767 C CA . ILE A 1 102 ? 3.836 5.885 -4.665 1.00 89.69 102 ILE A CA 1
ATOM 768 C C . ILE A 1 102 ? 5.256 5.631 -5.188 1.00 89.69 102 ILE A C 1
ATOM 770 O O . ILE A 1 102 ? 5.528 5.835 -6.372 1.00 89.69 102 ILE A O 1
ATOM 774 N N . VAL A 1 103 ? 6.158 5.149 -4.329 1.00 87.19 103 VAL A N 1
ATOM 775 C CA . VAL A 1 103 ? 7.541 4.830 -4.714 1.00 87.19 103 VAL A CA 1
ATOM 776 C C . VAL A 1 103 ? 7.577 3.702 -5.747 1.00 87.19 103 VAL A C 1
ATOM 778 O O . VAL A 1 103 ? 8.289 3.816 -6.748 1.00 87.19 103 VAL A O 1
ATOM 781 N N . ALA A 1 104 ? 6.772 2.654 -5.558 1.00 85.44 104 ALA A N 1
ATOM 782 C CA . ALA A 1 104 ? 6.667 1.550 -6.507 1.00 85.44 104 ALA A CA 1
ATOM 783 C C . ALA A 1 104 ? 6.177 2.006 -7.891 1.00 85.44 104 ALA A C 1
ATOM 785 O O . ALA A 1 104 ? 6.738 1.595 -8.907 1.00 85.44 104 ALA A O 1
ATOM 786 N N . LEU A 1 105 ? 5.196 2.912 -7.946 1.00 85.88 105 LEU A N 1
ATOM 787 C CA . LEU A 1 105 ? 4.698 3.474 -9.205 1.00 85.88 105 LEU A CA 1
ATOM 788 C C . LEU A 1 105 ? 5.758 4.311 -9.931 1.00 85.88 105 LEU A C 1
ATOM 790 O O . LEU A 1 105 ? 5.932 4.162 -11.138 1.00 85.88 105 LEU A O 1
ATOM 794 N N . ILE A 1 106 ? 6.506 5.150 -9.210 1.00 87.62 106 ILE A N 1
ATOM 795 C CA . ILE A 1 106 ? 7.577 5.968 -9.805 1.00 87.62 106 ILE A CA 1
ATOM 796 C C . ILE A 1 106 ? 8.691 5.078 -10.374 1.00 87.62 106 ILE A C 1
ATOM 798 O O . ILE A 1 106 ? 9.208 5.345 -11.460 1.00 87.62 106 ILE A O 1
ATOM 802 N N . LEU A 1 107 ? 9.056 4.007 -9.664 1.00 83.50 107 LEU A N 1
ATOM 803 C CA . LEU A 1 107 ? 10.044 3.029 -10.128 1.00 83.50 107 LEU A CA 1
ATOM 804 C C . LEU A 1 107 ? 9.556 2.262 -11.361 1.00 83.50 107 LEU A C 1
ATOM 806 O O . LEU A 1 107 ? 10.328 2.078 -12.299 1.00 83.50 107 LEU A O 1
ATOM 810 N N . SER A 1 108 ? 8.275 1.881 -11.396 1.00 80.94 108 SER A N 1
ATOM 811 C CA . SER A 1 108 ? 7.673 1.166 -12.529 1.00 80.94 108 SER A CA 1
ATOM 812 C C . SER A 1 108 ? 7.596 2.008 -13.808 1.00 80.94 108 SER A C 1
ATOM 814 O O . SER A 1 108 ? 7.483 1.451 -14.896 1.00 80.94 108 SER A O 1
ATOM 816 N N . GLN A 1 109 ? 7.672 3.338 -13.710 1.00 79.75 109 GLN A N 1
ATOM 817 C CA . GLN A 1 109 ? 7.704 4.227 -14.876 1.00 79.75 109 GLN A CA 1
ATOM 818 C C . GLN A 1 109 ? 9.104 4.386 -15.496 1.00 79.75 109 GLN A C 1
ATOM 820 O O . GLN A 1 109 ? 9.230 4.951 -16.583 1.00 79.75 109 GLN A O 1
ATOM 825 N N . LYS A 1 110 ? 10.173 3.888 -14.855 1.00 72.44 110 LYS A N 1
ATOM 826 C CA . LYS A 1 110 ? 11.535 3.937 -15.410 1.00 72.44 110 LYS A CA 1
ATOM 827 C C . LYS A 1 110 ? 11.813 2.696 -16.266 1.00 72.44 110 LYS A C 1
ATOM 829 O O . LYS A 1 110 ? 12.320 1.694 -15.769 1.00 72.44 110 LYS A O 1
ATOM 834 N N . LYS A 1 111 ? 11.531 2.783 -17.570 1.00 66.69 111 LYS A N 1
ATOM 835 C CA . LYS A 1 111 ? 11.904 1.758 -18.561 1.00 66.69 111 LYS A CA 1
ATOM 836 C C . LYS A 1 111 ? 13.254 2.103 -19.198 1.00 66.69 111 LYS A C 1
ATOM 838 O O . LYS A 1 111 ? 13.468 3.238 -19.614 1.00 66.69 111 LYS A O 1
ATOM 843 N N . SER A 1 112 ? 14.161 1.132 -19.260 1.00 61.62 112 SER A N 1
ATOM 844 C CA . SER A 1 112 ? 15.395 1.220 -20.043 1.00 61.62 112 SER A CA 1
ATOM 845 C C . SER A 1 112 ? 15.355 0.150 -21.124 1.00 61.62 112 SER A C 1
ATOM 847 O O . SER A 1 112 ? 15.320 -1.042 -20.802 1.00 61.62 112 SER A O 1
ATOM 849 N N . ASP A 1 113 ? 15.373 0.565 -22.384 1.00 60.12 113 ASP A N 1
ATOM 850 C CA . ASP A 1 113 ?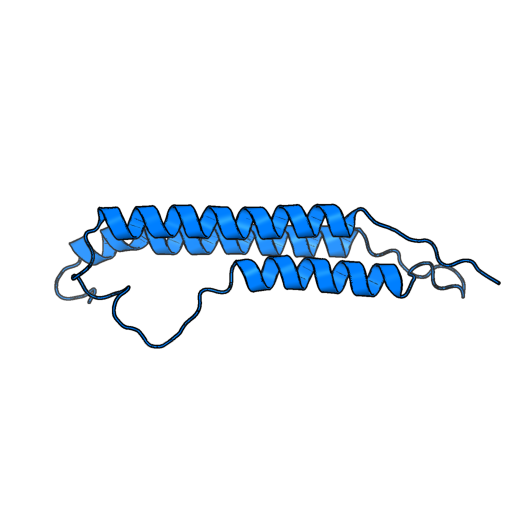 15.508 -0.371 -23.492 1.00 60.12 113 ASP A CA 1
ATOM 851 C C . ASP A 1 113 ? 16.939 -0.915 -23.520 1.00 60.12 113 ASP A C 1
ATOM 853 O O . ASP A 1 113 ? 17.909 -0.183 -23.301 1.00 60.12 113 ASP A O 1
ATOM 857 N N . CYS A 1 114 ? 17.071 -2.225 -23.728 1.00 57.25 114 CYS A N 1
ATOM 858 C CA . CYS A 1 114 ? 18.381 -2.840 -23.874 1.00 57.25 114 CYS A CA 1
ATOM 859 C C . CYS A 1 114 ? 18.919 -2.490 -25.271 1.00 57.25 114 CYS A C 1
ATOM 861 O O . CYS A 1 114 ? 18.231 -2.791 -26.251 1.00 57.25 114 CYS A O 1
ATOM 863 N N . PRO A 1 115 ? 20.106 -1.869 -25.401 1.00 56.56 115 PRO A N 1
ATOM 864 C CA . PRO A 1 115 ? 20.719 -1.693 -26.709 1.00 56.56 115 PRO A CA 1
ATOM 865 C C . PRO A 1 115 ? 21.050 -3.076 -27.280 1.00 56.56 115 PRO A C 1
ATOM 867 O O . PRO A 1 115 ? 21.705 -3.886 -26.625 1.00 56.56 115 PRO A O 1
ATOM 870 N N . SER A 1 116 ? 20.536 -3.362 -28.475 1.00 51.59 116 SER A N 1
ATOM 871 C CA . SER A 1 116 ? 20.914 -4.528 -29.267 1.00 51.59 116 SER A CA 1
ATOM 872 C C . SER A 1 116 ? 22.204 -4.207 -30.022 1.00 51.59 116 SER A C 1
ATOM 874 O O . SER A 1 116 ? 22.147 -3.612 -31.101 1.00 51.59 116 SER A O 1
ATOM 876 N N . GLU A 1 117 ? 23.342 -4.563 -29.433 1.00 44.34 117 GLU A N 1
ATOM 877 C CA . GLU A 1 117 ? 24.581 -4.850 -30.170 1.00 44.34 117 GLU A CA 1
ATOM 878 C C . GLU A 1 117 ? 24.796 -6.363 -30.235 1.00 44.34 117 GLU A C 1
ATOM 880 O O . GLU A 1 117 ? 24.580 -7.035 -29.198 1.00 44.34 117 GLU A O 1
#

Sequence (117 aa):
MGVMRPDLAMRNIIPVVMTGVLDIYELIAAVIIQGSIDHPSDNAPKYGSYTGFAHLAASLCCGLSSLRPAWPSAWWTTQACAPWARILILIFAEALGLYGLIVALILSQKKSDCPSE

InterPro domains:
  IPR000245 V-ATPase proteolipid subunit [PR00122] (13-37)
  IPR000245 V-ATPase proteolipid subunit [PR00122] (86-109)
  IPR011555 V-ATPase proteolipid subunit C, eukaryotic [TIGR01100] (1-68)
  IPR035921 F/V-ATP synthase subunit C superfamily [G3DSA:1.20.120.610] (1-114)
  IPR035921 F/V-ATP synthase subunit C superfamily [SSF81333] (49-109)

Organism: NCBI:txid53985

Foldseek 3Di:
DCPPDVVVVVLVVVLVVLLVVLVVLLVVLVVVLVVLDDDDDDPDPQADPLLVVLLVVLSCLLVVQLPDPPDPDCPLPDPPDDSVRNVVVSVVSSVSNVVSSVSSVVSNPDDDGDDDD